Protein AF-A0A6V7WHL3-F1 (afdb_monomer)

Nearest PDB structures (foldseek):
  7bre-assembly1_A  TM=6.500E-01  e=3.168E-06  Homo sapiens
  7bre-assembly2_D  TM=6.512E-01  e=8.050E-06  Homo sapiens
  6fib-assembly1_C  TM=3.360E-01  e=1.401E-01  Homo sapiens
  7kpa-assembly1_B  TM=3.265E-01  e=2.565E+00  Homo sapiens
  6x81-assembly2_E  TM=3.305E-01  e=3.194E+00  Homo sapiens

InterPro domains:
  IPR043136 B30.2/SPRY domain superfamily [G3DSA:2.60.120.920] (3-161)

Organism: Meloidogyne enterolobii (NCBI:txid390850)

Secondary structure (DSSP, 8-state):
-------PPPEEEE-SSPEEGGGS-SSS-EEEEEEEEEE-----S--EEEEEEEE--SSSS----SEEEEEETTS--TTS-PPTT-EEEEEEEE--TTS-TTPPPEEEEEETTEEEEEEEEPPTT--EEEEEEEEES-EEEEE-SS-TTTS--SS-GGG--

Radius of gyration: 17.17 Å; Cα contacts (8 Å, |Δi|>4): 319; chains: 1; bounding box: 37×33×63 Å

pLDDT: mean 78.24, std 13.05, range [40.53, 93.0]

Sequence (161 aa):
MAKNEEKNNLIRVYAQHLFNKSTSFYHCYSLFYFEVTIIKETTDTNQIVSFGLVDMGDGPGPFETDAYLCLDNSTSSPDSSGENGDVYGCGLVIPPKNESETQKTFVFFTKNGTEIGEEILIEEDVDILKPFIKLLSCSVEVNFGNDLETMPFLYDISKHF

Structure (mmCIF, N/CA/C/O backbone):
data_AF-A0A6V7WHL3-F1
#
_entry.id   AF-A0A6V7WHL3-F1
#
loop_
_atom_site.group_PDB
_atom_site.id
_atom_site.type_symbol
_atom_site.label_atom_id
_atom_site.label_alt_id
_atom_site.label_comp_id
_atom_site.label_asym_id
_atom_site.label_entity_id
_atom_site.label_seq_id
_atom_site.pdbx_PDB_ins_code
_atom_site.Cartn_x
_atom_site.Cartn_y
_atom_site.Cartn_z
_atom_site.occupancy
_atom_site.B_iso_or_equiv
_atom_site.auth_seq_id
_atom_site.auth_comp_id
_atom_site.auth_asym_id
_atom_site.auth_atom_id
_atom_site.pdbx_PDB_model_num
ATOM 1 N N . MET A 1 1 ? -14.648 0.877 43.053 1.00 40.53 1 MET A N 1
ATOM 2 C CA . MET A 1 1 ? -14.161 0.010 41.962 1.00 40.53 1 MET A CA 1
ATOM 3 C C . MET A 1 1 ? -13.622 0.921 40.879 1.00 40.53 1 MET A C 1
ATOM 5 O O . MET A 1 1 ? -14.411 1.647 40.290 1.00 40.53 1 MET A O 1
ATOM 9 N N . ALA A 1 2 ? -12.304 0.973 40.694 1.00 44.81 2 ALA A N 1
ATOM 10 C CA . ALA A 1 2 ? -11.734 1.643 39.532 1.00 44.81 2 ALA A CA 1
ATOM 11 C C . ALA A 1 2 ? -12.098 0.800 38.303 1.00 44.81 2 ALA A C 1
ATOM 13 O O . ALA A 1 2 ? -11.834 -0.403 38.298 1.00 44.81 2 ALA A O 1
ATOM 14 N N . LYS A 1 3 ? -12.772 1.396 37.312 1.00 47.94 3 LYS A N 1
ATOM 15 C CA . LYS A 1 3 ? -12.879 0.780 35.989 1.00 47.94 3 LYS A CA 1
ATOM 16 C C . LYS A 1 3 ? -11.452 0.673 35.464 1.00 47.94 3 LYS A C 1
ATOM 18 O O . LYS A 1 3 ? -10.755 1.680 35.405 1.00 47.94 3 LYS A O 1
ATOM 23 N N . ASN A 1 4 ? -11.015 -0.543 35.171 1.00 48.88 4 ASN A N 1
ATOM 24 C CA . ASN A 1 4 ? -9.787 -0.760 34.429 1.00 48.88 4 ASN A CA 1
ATOM 25 C C . ASN A 1 4 ? -10.057 -0.168 33.040 1.00 48.88 4 ASN A C 1
ATOM 27 O O . ASN A 1 4 ? -10.870 -0.719 32.301 1.00 48.88 4 ASN A O 1
ATOM 31 N N . GLU A 1 5 ? -9.512 1.009 32.745 1.00 58.62 5 GLU A N 1
ATOM 32 C CA . GLU A 1 5 ? -9.575 1.555 31.392 1.00 58.62 5 GLU A CA 1
ATOM 33 C C . GLU A 1 5 ? -8.738 0.632 30.509 1.00 58.62 5 GLU A C 1
ATOM 35 O O . GLU A 1 5 ? -7.521 0.523 30.681 1.00 58.62 5 GLU A O 1
ATOM 40 N N . GLU A 1 6 ? -9.401 -0.107 29.620 1.00 65.38 6 GLU A N 1
ATOM 41 C CA . GLU A 1 6 ? -8.718 -0.869 28.583 1.00 65.38 6 GLU A CA 1
ATOM 42 C C . GLU A 1 6 ? -7.942 0.121 27.719 1.00 65.38 6 GLU A C 1
ATOM 44 O O . GLU A 1 6 ? -8.502 0.977 27.036 1.00 65.38 6 GLU A O 1
ATOM 49 N N . LYS A 1 7 ? -6.617 0.063 27.832 1.00 68.38 7 LYS A N 1
ATOM 50 C CA . LYS A 1 7 ? -5.731 0.959 27.109 1.00 68.38 7 LYS A CA 1
ATOM 51 C C . LYS A 1 7 ? -5.588 0.444 25.682 1.00 68.38 7 LYS A C 1
ATOM 53 O O . LYS A 1 7 ? -5.001 -0.618 25.473 1.00 68.38 7 LYS A O 1
ATOM 58 N N . ASN A 1 8 ? -6.087 1.209 24.715 1.00 75.56 8 ASN A N 1
ATOM 59 C CA . ASN A 1 8 ? -5.866 0.917 23.304 1.00 75.56 8 ASN A CA 1
ATOM 60 C C . ASN A 1 8 ? -4.366 0.975 23.006 1.00 75.5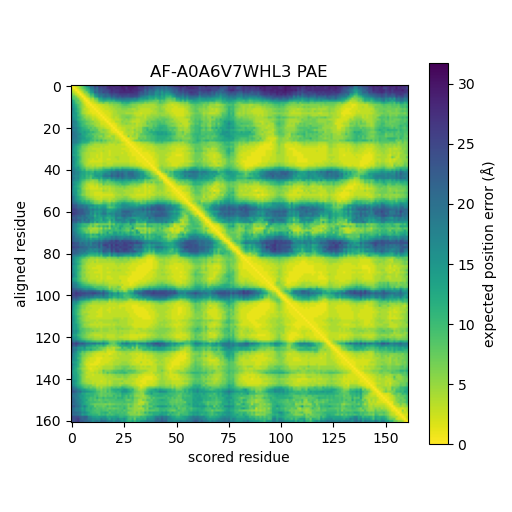6 8 ASN A C 1
ATOM 62 O O . ASN A 1 8 ? -3.698 1.983 23.253 1.00 75.56 8 ASN A O 1
ATOM 66 N N . ASN A 1 9 ? -3.834 -0.138 22.507 1.00 82.75 9 ASN A N 1
ATOM 67 C CA . ASN A 1 9 ? -2.443 -0.242 22.102 1.00 82.75 9 ASN A CA 1
ATOM 68 C C . ASN A 1 9 ? -2.335 -0.015 20.602 1.00 82.75 9 ASN A C 1
ATOM 70 O O . ASN A 1 9 ? -3.185 -0.444 19.827 1.00 82.75 9 ASN A O 1
ATOM 74 N N . LEU A 1 10 ? -1.248 0.634 20.207 1.00 84.19 10 LEU A N 1
ATOM 75 C CA . LEU A 1 10 ? -0.895 0.773 18.811 1.00 84.19 10 LEU A CA 1
ATOM 76 C C . LEU A 1 10 ? -0.440 -0.584 18.266 1.00 84.19 10 LEU A C 1
ATOM 78 O O . LEU A 1 10 ? 0.517 -1.167 18.780 1.00 84.19 10 LEU A O 1
ATOM 82 N N . ILE A 1 11 ? -1.094 -1.061 17.211 1.00 87.69 11 ILE A N 1
ATOM 83 C CA . ILE A 1 11 ? -0.760 -2.323 16.550 1.00 87.69 11 ILE A CA 1
ATOM 84 C C . ILE A 1 11 ? -0.137 -2.014 15.192 1.00 87.69 11 ILE A C 1
ATOM 86 O O . ILE A 1 11 ? -0.583 -1.112 14.486 1.00 87.69 11 ILE A O 1
ATOM 90 N N . ARG A 1 12 ? 0.897 -2.774 14.820 1.00 87.56 12 ARG A N 1
ATOM 91 C CA . ARG A 1 12 ? 1.456 -2.769 13.468 1.00 87.56 12 ARG A CA 1
ATOM 92 C C . ARG A 1 12 ? 1.413 -4.182 12.895 1.00 87.56 12 ARG A C 1
ATOM 94 O O . ARG A 1 12 ? 1.915 -5.117 13.515 1.00 87.56 12 ARG A O 1
ATOM 101 N N . VAL A 1 13 ? 0.820 -4.312 11.718 1.00 88.06 13 VAL A N 1
ATOM 102 C CA . VAL A 1 13 ? 0.682 -5.552 10.953 1.00 88.06 13 VAL A CA 1
ATOM 103 C C . VAL A 1 13 ? 1.467 -5.398 9.658 1.00 88.06 13 VAL A C 1
ATOM 105 O O . VAL A 1 13 ? 1.506 -4.315 9.079 1.00 88.06 13 VAL A O 1
ATOM 108 N N . TYR A 1 14 ? 2.091 -6.478 9.205 1.00 87.00 14 TYR A N 1
ATOM 109 C CA . TYR A 1 14 ? 2.802 -6.513 7.933 1.00 87.00 14 TYR A CA 1
ATOM 110 C C . TYR A 1 14 ? 2.271 -7.655 7.076 1.00 87.00 14 TYR A C 1
ATOM 112 O O . TYR A 1 14 ? 1.910 -8.705 7.613 1.00 87.00 14 TYR A O 1
ATOM 120 N N . ALA A 1 15 ? 2.288 -7.482 5.756 1.00 86.62 15 ALA A N 1
ATOM 121 C CA . ALA A 1 15 ? 1.992 -8.577 4.844 1.00 86.62 15 ALA A CA 1
ATOM 122 C C . ALA A 1 15 ? 2.991 -9.730 5.026 1.00 86.62 15 ALA A C 1
ATOM 124 O O . ALA A 1 15 ? 4.169 -9.528 5.337 1.00 86.62 15 ALA A O 1
ATOM 125 N N . GLN A 1 16 ? 2.528 -10.961 4.818 1.00 83.69 16 GLN A N 1
ATOM 126 C CA . GLN A 1 16 ? 3.409 -12.128 4.819 1.00 83.69 16 GLN A CA 1
ATOM 127 C C . GLN A 1 16 ? 4.387 -12.084 3.639 1.00 83.69 16 GLN A C 1
ATOM 129 O O . GLN A 1 16 ? 5.552 -12.452 3.785 1.00 83.69 16 GLN A O 1
ATOM 134 N N . HIS A 1 17 ? 3.907 -11.624 2.484 1.00 83.62 17 HIS A N 1
ATOM 135 C CA . HIS A 1 17 ? 4.686 -11.535 1.260 1.00 83.62 17 HIS A CA 1
ATOM 136 C C . HIS A 1 17 ? 5.341 -10.162 1.128 1.00 83.62 17 HIS A C 1
ATOM 138 O O . HIS A 1 17 ? 4.726 -9.128 1.386 1.00 83.62 17 HIS A O 1
ATOM 144 N N . LEU A 1 18 ? 6.613 -10.191 0.743 1.00 85.38 18 LEU A N 1
ATOM 145 C CA . LEU A 1 18 ? 7.405 -9.015 0.420 1.00 85.38 18 LEU A CA 1
ATOM 146 C C . LEU A 1 18 ? 7.263 -8.723 -1.065 1.00 85.38 18 LEU A C 1
ATOM 148 O O . LEU A 1 18 ? 7.164 -9.649 -1.877 1.00 85.38 18 LEU A O 1
ATOM 152 N N . PHE A 1 19 ? 7.334 -7.449 -1.410 1.00 81.25 19 PHE A N 1
ATOM 153 C CA . PHE A 1 19 ? 7.570 -7.046 -2.772 1.00 81.25 19 PHE A CA 1
ATOM 154 C C . PHE A 1 19 ? 9.080 -6.895 -3.007 1.00 81.25 19 PHE A C 1
ATOM 156 O O . PHE A 1 19 ? 9.766 -6.232 -2.237 1.00 81.25 19 PHE A O 1
ATOM 163 N N . ASN A 1 20 ? 9.602 -7.528 -4.059 1.00 82.31 20 ASN A N 1
ATOM 164 C CA . ASN A 1 20 ? 11.015 -7.455 -4.418 1.00 82.31 20 ASN A CA 1
ATOM 165 C C . ASN A 1 20 ? 11.148 -6.867 -5.823 1.00 82.31 20 ASN A C 1
ATOM 167 O O . ASN A 1 20 ? 10.689 -7.475 -6.787 1.00 82.31 20 ASN A O 1
ATOM 171 N N . LYS A 1 21 ? 11.821 -5.723 -5.958 1.00 75.25 21 LYS A N 1
ATOM 172 C CA . LYS A 1 21 ? 12.006 -5.020 -7.238 1.00 75.25 21 LYS A CA 1
ATOM 173 C C . LYS A 1 21 ? 12.633 -5.912 -8.312 1.00 75.25 21 LYS A C 1
ATOM 175 O O . LYS A 1 21 ? 12.281 -5.819 -9.487 1.00 75.25 21 LYS A O 1
ATOM 180 N N . SER A 1 22 ? 13.485 -6.862 -7.923 1.00 75.94 22 SER A N 1
ATOM 181 C CA . SER A 1 22 ? 14.085 -7.834 -8.844 1.00 75.94 22 SER A CA 1
ATOM 182 C C . SER A 1 22 ? 13.077 -8.794 -9.489 1.00 75.94 22 SER A C 1
ATOM 184 O O . SER A 1 22 ? 13.410 -9.402 -10.509 1.00 75.94 22 SER A O 1
ATOM 186 N N . THR A 1 23 ? 11.844 -8.909 -8.987 1.00 76.50 23 THR A N 1
ATOM 187 C CA . THR A 1 23 ? 10.787 -9.714 -9.620 1.00 76.50 23 THR A CA 1
ATOM 188 C C . THR A 1 23 ? 9.994 -8.946 -10.676 1.00 76.50 23 THR A C 1
ATOM 190 O O . THR A 1 23 ? 9.167 -9.554 -11.353 1.00 76.50 23 THR A O 1
ATOM 193 N N . SER A 1 24 ? 10.266 -7.649 -10.882 1.00 78.56 24 SER A N 1
ATOM 194 C CA . SER A 1 24 ? 9.587 -6.864 -11.915 1.00 78.56 24 SER A CA 1
ATOM 195 C C . SER A 1 24 ? 9.901 -7.357 -13.332 1.00 78.56 24 SER A C 1
ATOM 197 O O . SER A 1 24 ? 10.959 -7.950 -13.614 1.00 78.56 24 SER A O 1
ATOM 199 N N . PHE A 1 25 ? 8.952 -7.116 -14.237 1.00 79.50 25 PHE A N 1
ATOM 200 C CA . PHE A 1 25 ? 9.051 -7.518 -15.634 1.00 79.50 25 PHE A CA 1
ATOM 201 C C . PHE A 1 25 ? 10.127 -6.729 -16.389 1.00 79.50 25 PHE A C 1
ATOM 203 O O . PHE A 1 25 ? 10.377 -5.550 -16.154 1.00 79.50 25 PHE A O 1
ATOM 210 N N . TYR A 1 26 ? 10.780 -7.402 -17.339 1.00 80.12 26 TYR A N 1
ATOM 211 C CA . TYR A 1 26 ? 11.875 -6.799 -18.101 1.00 80.12 26 TYR A CA 1
ATOM 212 C C . TYR A 1 26 ? 11.394 -5.806 -19.170 1.00 80.12 26 TYR A C 1
ATOM 214 O O . TYR A 1 26 ? 12.141 -4.901 -19.509 1.00 80.12 26 TYR A O 1
ATOM 222 N N . HIS A 1 27 ? 10.166 -5.959 -19.678 1.00 83.25 27 HIS A N 1
ATOM 223 C CA . HIS A 1 27 ? 9.620 -5.179 -20.802 1.00 83.25 27 HIS A CA 1
ATOM 224 C C . HIS A 1 27 ? 8.274 -4.507 -20.505 1.00 83.25 27 HIS A C 1
ATOM 226 O O . HIS A 1 27 ? 7.654 -3.946 -21.405 1.00 83.25 27 HIS A O 1
ATOM 232 N N . CYS A 1 28 ? 7.768 -4.633 -19.280 1.00 83.88 28 CYS A N 1
ATOM 233 C CA . CYS A 1 28 ? 6.452 -4.132 -18.913 1.00 83.88 28 CYS A CA 1
ATOM 234 C C . CYS A 1 28 ? 6.511 -3.531 -17.519 1.00 83.88 28 CYS A C 1
ATOM 236 O O . CYS A 1 28 ? 7.290 -3.977 -16.672 1.00 83.88 28 CYS A O 1
ATOM 238 N N . TYR A 1 29 ? 5.646 -2.554 -17.287 1.00 86.19 29 TYR A N 1
ATOM 239 C CA . TYR A 1 29 ? 5.390 -2.071 -15.946 1.00 86.19 29 TYR A CA 1
ATOM 240 C C . TYR A 1 29 ? 4.846 -3.199 -15.077 1.00 86.19 29 TYR A C 1
ATOM 242 O O . TYR A 1 29 ? 4.097 -4.066 -15.533 1.00 86.19 29 TYR A O 1
ATOM 250 N N . SER A 1 30 ? 5.241 -3.183 -13.812 1.00 86.62 30 SER A N 1
ATOM 251 C CA . SER A 1 30 ? 4.681 -4.061 -12.789 1.00 86.62 30 SER A CA 1
ATOM 252 C C . SER A 1 30 ? 3.875 -3.212 -11.816 1.00 86.62 30 SER A C 1
ATOM 254 O O . SER A 1 30 ? 4.364 -2.180 -11.360 1.00 86.62 30 SER A O 1
ATOM 256 N N . LEU A 1 31 ? 2.655 -3.650 -11.511 1.00 88.12 31 LEU A N 1
ATOM 257 C CA . LEU A 1 31 ? 1.778 -3.022 -10.529 1.00 88.12 31 LEU A CA 1
ATOM 258 C C . LEU A 1 31 ? 1.564 -3.988 -9.366 1.00 88.12 31 LEU A C 1
ATOM 260 O O . LEU A 1 31 ? 1.102 -5.111 -9.569 1.00 88.12 31 LEU A O 1
ATOM 264 N N . PHE A 1 32 ? 1.859 -3.524 -8.157 1.00 88.38 32 PHE A N 1
ATOM 265 C CA . PHE A 1 32 ? 1.435 -4.170 -6.917 1.00 88.38 32 PHE A CA 1
ATOM 266 C C . PHE A 1 32 ? 0.389 -3.290 -6.270 1.00 88.38 32 PHE A C 1
ATOM 268 O O . PHE A 1 32 ? 0.591 -2.087 -6.161 1.00 88.38 32 PHE A O 1
ATOM 275 N N . TYR A 1 33 ? -0.729 -3.872 -5.860 1.00 90.31 33 TYR A N 1
ATOM 276 C CA . TYR A 1 33 ? -1.845 -3.111 -5.322 1.00 90.31 33 TYR A CA 1
ATOM 277 C C . TYR A 1 33 ? -2.509 -3.895 -4.193 1.00 90.31 33 TYR A C 1
ATOM 279 O O . TYR A 1 33 ? -2.690 -5.109 -4.302 1.00 90.31 33 TYR A O 1
ATOM 287 N N . PHE A 1 34 ? -2.828 -3.212 -3.097 1.00 91.25 34 PHE A N 1
ATOM 288 C CA . PHE A 1 34 ? -3.604 -3.768 -1.991 1.00 91.25 34 PHE A CA 1
ATOM 289 C C . PHE A 1 34 ? -4.594 -2.735 -1.465 1.00 91.25 34 PHE A C 1
ATOM 291 O O . PHE A 1 34 ? -4.377 -1.530 -1.603 1.00 91.25 34 PHE A O 1
ATOM 298 N N . GLU A 1 35 ? -5.664 -3.217 -0.838 1.00 93.00 35 GLU A N 1
ATOM 299 C CA . GLU A 1 35 ? -6.737 -2.383 -0.299 1.00 93.00 35 GLU A CA 1
ATOM 300 C C . GLU A 1 35 ? -6.913 -2.587 1.206 1.00 93.00 35 GLU A C 1
ATOM 302 O O . GLU A 1 35 ? -6.736 -3.685 1.739 1.00 93.00 35 GLU A O 1
ATOM 307 N N . VAL A 1 36 ? -7.289 -1.507 1.885 1.00 92.00 36 VAL A N 1
ATOM 308 C CA . VAL A 1 36 ? -7.613 -1.445 3.307 1.00 92.00 36 VAL A CA 1
ATOM 309 C C . VAL A 1 36 ? -8.997 -0.822 3.442 1.00 92.00 36 VAL A C 1
ATOM 311 O O . VAL A 1 36 ? -9.199 0.340 3.100 1.00 92.00 36 VAL A O 1
ATOM 314 N N . THR A 1 37 ? -9.953 -1.588 3.952 1.00 92.62 37 THR A N 1
ATOM 315 C CA . THR A 1 37 ? -11.312 -1.114 4.234 1.00 92.62 37 THR A CA 1
ATOM 316 C C . THR A 1 37 ? -11.412 -0.696 5.691 1.00 92.62 37 THR A C 1
ATOM 318 O O . THR A 1 37 ? -11.082 -1.473 6.589 1.00 92.62 37 THR A O 1
ATOM 321 N N . ILE A 1 38 ? -11.876 0.527 5.939 1.00 89.62 38 ILE A N 1
ATOM 322 C CA . ILE A 1 38 ? -12.001 1.082 7.289 1.00 89.62 38 ILE A CA 1
ATOM 323 C C . ILE A 1 38 ? -13.243 0.525 7.985 1.00 89.62 38 ILE A C 1
ATOM 325 O O . ILE A 1 38 ? -14.357 0.648 7.476 1.00 89.62 38 ILE A O 1
ATOM 329 N N . ILE A 1 39 ? -13.068 -0.014 9.194 1.00 89.62 39 ILE A N 1
ATOM 330 C CA . ILE A 1 39 ? -14.159 -0.456 10.067 1.00 89.62 39 ILE A CA 1
ATOM 331 C C . ILE A 1 39 ? -14.145 0.417 11.328 1.00 89.62 39 ILE A C 1
ATOM 333 O O . ILE A 1 39 ? -13.305 0.260 12.220 1.00 89.62 39 ILE A O 1
ATOM 337 N N . LYS A 1 40 ? -15.092 1.359 11.417 1.00 80.38 40 LYS A N 1
ATOM 338 C CA . LYS A 1 40 ? -15.256 2.202 12.609 1.00 80.38 40 LYS A CA 1
ATOM 339 C C . LYS A 1 40 ? -15.976 1.408 13.695 1.00 80.38 40 LYS A C 1
ATOM 341 O O . LYS A 1 40 ? -17.179 1.179 13.619 1.00 80.38 40 LYS A O 1
ATOM 346 N N . GLU A 1 41 ? -15.243 1.035 14.736 1.00 74.38 41 GLU A N 1
ATOM 347 C CA . GLU A 1 41 ? -15.809 0.348 15.907 1.00 74.38 41 GLU A CA 1
ATOM 348 C C . GLU A 1 41 ? -16.361 1.320 16.957 1.00 74.38 41 GLU A C 1
ATOM 350 O O . GLU A 1 41 ? -17.212 0.963 17.771 1.00 74.38 41 GLU A O 1
ATOM 355 N N . THR A 1 42 ? -15.874 2.561 16.953 1.00 69.56 42 THR A N 1
ATOM 356 C CA . THR A 1 42 ? -16.201 3.580 17.953 1.00 69.56 42 THR A CA 1
ATOM 357 C C . THR A 1 42 ? -16.364 4.953 17.301 1.00 69.56 42 THR A C 1
ATOM 359 O O . THR A 1 42 ? -15.902 5.193 16.185 1.00 69.56 42 THR A O 1
ATOM 362 N N . THR A 1 43 ? -16.992 5.889 18.014 1.00 66.19 43 THR A N 1
ATOM 363 C CA . THR A 1 43 ? -16.983 7.324 17.668 1.00 66.19 43 THR A CA 1
ATOM 364 C C . THR A 1 43 ? -15.753 8.042 18.232 1.00 66.19 43 THR A C 1
ATOM 366 O O . THR A 1 43 ? -15.765 9.264 18.367 1.00 66.19 43 THR A O 1
ATOM 369 N N . ASP A 1 44 ? -14.742 7.290 18.668 1.00 66.81 44 ASP A N 1
ATOM 370 C CA . ASP A 1 44 ? -13.608 7.832 19.402 1.00 66.81 44 ASP A CA 1
ATOM 371 C C . ASP A 1 44 ? -12.720 8.663 18.469 1.00 66.81 44 ASP A C 1
ATOM 373 O O . ASP A 1 44 ? -12.425 8.268 17.339 1.00 66.81 44 ASP A O 1
ATOM 377 N N . THR A 1 45 ? -12.303 9.841 18.924 1.00 66.81 45 THR A N 1
ATOM 378 C CA . THR A 1 45 ? -11.603 10.819 18.073 1.00 66.81 45 THR A CA 1
ATOM 379 C C . THR A 1 45 ? -10.123 10.491 17.885 1.00 66.81 45 THR A C 1
ATOM 381 O O . THR A 1 45 ? -9.478 11.067 17.018 1.00 66.81 45 THR A O 1
ATOM 384 N N . ASN A 1 46 ? -9.586 9.548 18.665 1.00 72.00 46 ASN A N 1
ATOM 385 C CA . ASN A 1 46 ? -8.172 9.153 18.652 1.00 72.00 46 ASN A CA 1
ATOM 386 C C . ASN A 1 46 ? -7.900 7.937 17.747 1.00 72.00 46 ASN A C 1
ATOM 388 O O . ASN A 1 46 ? -7.067 7.085 18.072 1.00 72.00 46 ASN A O 1
ATOM 392 N N . GLN A 1 47 ? -8.637 7.822 16.642 1.00 77.06 47 GLN A N 1
ATOM 393 C CA . GLN A 1 47 ? -8.413 6.780 15.643 1.00 77.06 47 GLN A CA 1
ATOM 394 C C . GLN A 1 47 ? -7.232 7.149 14.754 1.00 77.06 47 GLN A C 1
ATOM 396 O O . GLN A 1 47 ? -7.191 8.243 14.193 1.00 77.06 47 GLN A O 1
ATOM 401 N N . ILE A 1 48 ? -6.296 6.211 14.618 1.00 81.31 48 ILE A N 1
ATOM 402 C CA . ILE A 1 48 ? -5.173 6.327 13.689 1.00 81.31 48 ILE A CA 1
ATOM 403 C C . ILE A 1 48 ? -5.172 5.086 12.814 1.00 81.31 48 ILE A C 1
ATOM 405 O O . ILE A 1 48 ? -5.038 3.972 13.323 1.00 81.31 48 ILE A O 1
ATOM 409 N N . VAL A 1 49 ? -5.261 5.295 11.505 1.00 85.69 49 VAL A N 1
ATOM 410 C CA . VAL A 1 49 ? -4.971 4.271 10.503 1.00 85.69 49 VAL A CA 1
ATOM 411 C C . VAL A 1 49 ? -3.847 4.804 9.639 1.00 85.69 49 VAL A C 1
ATOM 413 O O . VAL A 1 49 ? -3.977 5.852 9.022 1.00 85.69 49 VAL A O 1
ATOM 416 N N . SER A 1 50 ? -2.726 4.100 9.577 1.00 88.12 50 SER A N 1
ATOM 417 C CA . SER A 1 50 ? -1.690 4.393 8.588 1.00 88.12 50 SER A CA 1
ATOM 418 C C . SER A 1 50 ? -1.373 3.135 7.809 1.00 88.12 50 SER A C 1
ATOM 420 O O . SER A 1 50 ? -1.254 2.068 8.404 1.00 88.12 50 SER A O 1
ATOM 422 N N . PHE A 1 51 ? -1.214 3.237 6.499 1.00 89.44 51 PHE A N 1
ATOM 423 C CA . PHE A 1 51 ? -0.870 2.094 5.661 1.00 89.44 51 PHE A CA 1
ATOM 424 C C . PHE A 1 51 ? 0.005 2.536 4.497 1.00 89.44 51 PHE A C 1
ATOM 426 O O . PHE A 1 51 ? 0.002 3.703 4.107 1.00 89.44 51 PHE A O 1
ATOM 433 N N . GLY A 1 52 ? 0.774 1.600 3.959 1.00 90.94 52 GLY A N 1
ATOM 434 C CA . GLY A 1 52 ? 1.683 1.874 2.859 1.00 90.94 52 GLY A CA 1
ATOM 435 C C . GLY A 1 52 ? 2.766 0.820 2.758 1.00 90.94 52 GLY A C 1
ATOM 436 O O . GLY A 1 52 ? 2.541 -0.346 3.094 1.00 90.94 52 GLY A O 1
ATOM 437 N N . LEU A 1 53 ? 3.942 1.247 2.322 1.00 88.94 53 LEU A N 1
ATOM 438 C CA . LEU A 1 53 ? 5.110 0.409 2.119 1.00 88.94 53 LEU A CA 1
ATOM 439 C C . LEU A 1 53 ? 6.248 0.872 3.024 1.00 88.94 53 LEU A C 1
ATOM 441 O O . LEU A 1 53 ? 6.418 2.062 3.293 1.00 88.94 53 LEU A O 1
ATOM 445 N N . VAL A 1 54 ? 7.007 -0.098 3.513 1.00 87.44 54 VAL A N 1
ATOM 446 C CA . VAL A 1 54 ? 8.204 0.131 4.316 1.00 87.44 54 VAL A CA 1
ATOM 447 C C . VAL A 1 54 ? 9.381 -0.600 3.681 1.00 87.44 54 VAL A C 1
ATOM 449 O O . VAL A 1 54 ? 9.213 -1.759 3.275 1.00 87.44 54 VAL A O 1
ATOM 452 N N . ASP A 1 55 ? 10.540 0.051 3.616 1.00 84.31 55 ASP A N 1
ATOM 453 C CA . ASP A 1 55 ? 11.790 -0.610 3.260 1.00 84.31 55 ASP A CA 1
ATOM 454 C C . ASP A 1 55 ? 12.190 -1.568 4.387 1.00 84.31 55 ASP A C 1
ATOM 456 O O . ASP A 1 55 ? 12.153 -1.253 5.582 1.00 84.31 55 ASP A O 1
ATOM 460 N N . MET A 1 56 ? 12.554 -2.781 3.992 1.00 75.81 56 MET A N 1
ATOM 461 C CA . MET A 1 56 ? 13.052 -3.824 4.881 1.00 75.81 56 MET A CA 1
ATOM 462 C C . MET A 1 56 ? 14.572 -4.010 4.772 1.00 75.81 56 MET A C 1
ATOM 464 O O . MET A 1 56 ? 15.045 -5.078 5.158 1.00 75.81 56 MET A O 1
ATOM 468 N N . GLY A 1 57 ? 15.306 -3.024 4.242 1.00 68.12 57 GLY A N 1
ATOM 469 C CA . GLY A 1 57 ? 16.747 -3.061 3.978 1.00 68.12 57 GLY A CA 1
ATOM 470 C C . GLY A 1 57 ? 17.621 -3.670 5.086 1.00 68.12 57 GLY A C 1
ATOM 471 O O . GLY A 1 57 ? 17.247 -3.763 6.254 1.00 68.12 57 GLY A O 1
ATOM 472 N N . ASP A 1 58 ? 18.842 -4.069 4.720 1.00 61.09 58 ASP A N 1
ATOM 473 C CA . ASP A 1 58 ? 19.744 -4.908 5.536 1.00 61.09 58 ASP A CA 1
ATOM 474 C C . ASP A 1 58 ? 20.331 -4.232 6.806 1.00 61.09 58 ASP A C 1
ATOM 476 O O . ASP A 1 58 ? 21.215 -4.781 7.473 1.00 61.09 58 ASP A O 1
ATOM 480 N N . GLY A 1 59 ? 19.868 -3.036 7.176 1.00 61.94 59 GLY A N 1
ATOM 481 C CA . GLY A 1 59 ? 20.392 -2.261 8.301 1.00 61.94 59 GLY A CA 1
ATOM 482 C C . GLY A 1 59 ? 19.665 -2.515 9.634 1.00 61.94 59 GLY A C 1
ATOM 483 O O . GLY A 1 59 ? 18.443 -2.614 9.664 1.00 61.94 59 GLY A O 1
ATOM 484 N N . PRO A 1 60 ? 20.361 -2.507 10.790 1.00 50.41 60 PRO A N 1
ATOM 485 C CA . PRO A 1 60 ? 19.742 -2.562 12.125 1.00 50.41 60 PRO A CA 1
ATOM 486 C C . PRO A 1 60 ? 19.043 -1.245 12.543 1.00 50.41 60 PRO A C 1
ATOM 488 O O . PRO A 1 60 ? 18.888 -0.969 13.735 1.00 50.41 60 PRO A O 1
ATOM 491 N N . GLY A 1 61 ? 18.664 -0.406 11.576 1.00 56.81 61 GLY A N 1
ATOM 492 C CA . GLY A 1 61 ? 18.006 0.879 11.795 1.00 56.81 61 GLY A CA 1
ATOM 493 C C . GLY A 1 61 ? 16.491 0.741 11.979 1.00 56.81 61 GLY A C 1
ATOM 494 O O . GLY A 1 61 ? 15.913 -0.297 11.653 1.00 56.81 61 GLY A O 1
ATOM 495 N N . PRO A 1 62 ? 15.817 1.766 12.531 1.00 51.78 62 PRO A N 1
ATOM 496 C CA . PRO A 1 62 ? 14.362 1.811 12.500 1.00 51.78 62 PRO A CA 1
ATOM 497 C C . PRO A 1 62 ? 13.913 1.757 11.038 1.00 51.78 62 PRO A C 1
ATOM 499 O O . PRO A 1 62 ? 14.392 2.554 10.245 1.00 51.78 62 PRO A O 1
ATOM 502 N N . PHE A 1 63 ? 13.020 0.820 10.704 1.00 58.84 63 PHE A N 1
ATOM 503 C CA . PHE A 1 63 ? 12.412 0.700 9.378 1.00 58.84 63 PHE A CA 1
ATOM 504 C C . PHE A 1 63 ? 11.970 2.084 8.871 1.00 58.84 63 PHE A C 1
ATOM 506 O O . PHE A 1 63 ? 11.009 2.651 9.413 1.00 58.84 63 PHE A O 1
ATOM 513 N N . GLU A 1 64 ? 12.696 2.651 7.904 1.00 61.16 64 GLU A N 1
ATOM 514 C CA . GLU A 1 64 ? 12.307 3.906 7.270 1.00 61.16 64 GLU A CA 1
ATOM 515 C C . GLU A 1 64 ? 11.076 3.622 6.410 1.00 61.16 64 GLU A C 1
ATOM 517 O O . GLU A 1 64 ? 10.973 2.614 5.715 1.00 61.16 64 GLU A O 1
ATOM 522 N N . THR A 1 65 ? 10.044 4.438 6.602 1.00 59.56 65 THR A N 1
ATOM 523 C CA . THR A 1 65 ? 8.787 4.273 5.877 1.00 59.56 65 THR A CA 1
ATOM 524 C C . THR A 1 65 ? 8.870 5.117 4.620 1.00 59.56 65 THR A C 1
ATOM 526 O O . THR A 1 65 ? 8.790 6.338 4.730 1.00 59.56 65 THR A O 1
ATOM 529 N N . ASP A 1 66 ? 9.016 4.479 3.460 1.00 67.88 66 ASP A N 1
ATOM 530 C CA . ASP A 1 66 ? 9.234 5.197 2.197 1.00 67.88 66 ASP A CA 1
ATOM 531 C C . ASP A 1 66 ? 7.972 5.897 1.704 1.00 67.88 66 ASP A C 1
ATOM 533 O O . ASP A 1 66 ? 8.021 7.012 1.192 1.00 67.88 66 ASP A O 1
ATOM 537 N N . ALA A 1 67 ? 6.815 5.252 1.870 1.00 75.44 67 ALA A N 1
ATOM 538 C CA . ALA A 1 67 ? 5.546 5.793 1.411 1.00 75.44 67 ALA A CA 1
ATOM 539 C C . ALA A 1 67 ? 4.400 5.282 2.278 1.00 75.44 67 ALA A C 1
ATOM 541 O O . ALA A 1 67 ? 4.154 4.078 2.363 1.00 75.44 67 ALA A O 1
ATOM 542 N N . TYR A 1 68 ? 3.660 6.193 2.907 1.00 80.75 68 TYR A N 1
ATOM 543 C CA . TYR A 1 68 ? 2.461 5.837 3.655 1.00 80.75 68 TYR A CA 1
ATOM 544 C C . TYR A 1 68 ? 1.411 6.935 3.608 1.00 80.75 68 TYR A C 1
ATOM 546 O O . TYR A 1 68 ? 1.726 8.124 3.608 1.00 80.75 68 TYR A O 1
ATOM 554 N N . LEU A 1 69 ? 0.152 6.511 3.643 1.00 78.56 69 LEU A N 1
ATOM 555 C CA . LEU A 1 69 ? -0.977 7.377 3.921 1.00 78.56 69 LEU A CA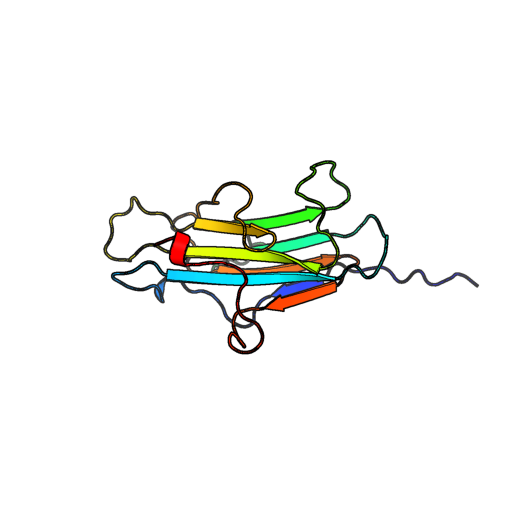 1
ATOM 556 C C . LEU A 1 69 ? -1.307 7.278 5.410 1.00 78.56 69 LEU A C 1
ATOM 558 O O . LEU A 1 69 ? -1.410 6.179 5.960 1.00 78.56 69 LEU A O 1
ATOM 562 N N . CYS A 1 70 ? -1.471 8.424 6.069 1.00 81.50 70 CYS A N 1
ATOM 563 C CA . CYS A 1 70 ? -1.926 8.504 7.452 1.00 81.50 70 CYS A CA 1
ATOM 564 C C . CYS A 1 70 ? -3.313 9.141 7.509 1.00 81.50 70 CYS A C 1
ATOM 566 O O . CYS A 1 70 ? -3.486 10.307 7.167 1.00 81.50 70 CYS A O 1
ATOM 568 N N . LEU A 1 71 ? -4.282 8.365 7.978 1.00 72.94 71 LEU A N 1
ATOM 569 C CA . LEU A 1 71 ? -5.628 8.798 8.305 1.00 72.94 71 LEU A CA 1
ATOM 570 C C . LEU A 1 71 ? -5.670 9.085 9.806 1.00 72.94 71 LEU A C 1
ATOM 572 O O . LEU A 1 71 ? -5.541 8.176 10.634 1.00 72.94 71 LEU A O 1
ATOM 576 N N . ASP A 1 72 ? -5.789 10.364 10.142 1.00 70.25 72 ASP A N 1
ATOM 577 C CA . ASP A 1 72 ? -5.830 10.850 11.515 1.00 70.25 72 ASP A CA 1
ATOM 578 C C . ASP A 1 72 ? -6.991 11.836 11.672 1.00 70.25 72 ASP A C 1
ATOM 580 O O . ASP A 1 72 ? -7.006 12.916 11.070 1.00 70.25 72 ASP A O 1
ATOM 584 N N . ASN A 1 73 ? -7.952 11.456 12.517 1.00 60.12 73 ASN A N 1
ATOM 58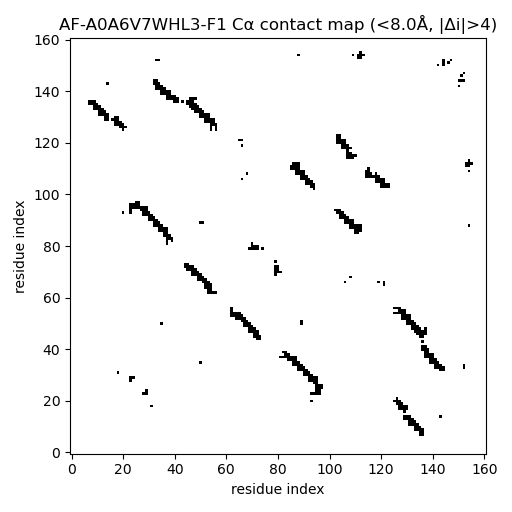5 C CA . ASN A 1 73 ? -9.131 12.263 12.833 1.00 60.12 73 ASN A CA 1
ATOM 586 C C . ASN A 1 73 ? -8.812 13.477 13.728 1.00 60.12 73 ASN A C 1
ATOM 588 O O . ASN A 1 73 ? -9.688 14.310 13.959 1.00 60.12 73 ASN A O 1
ATOM 592 N N . SER A 1 74 ? -7.583 13.601 14.238 1.00 56.62 74 SER A N 1
ATOM 593 C CA . SER A 1 74 ? -7.134 14.745 15.039 1.00 56.62 74 SER A CA 1
ATOM 594 C C . SER A 1 74 ? -6.668 15.942 14.200 1.00 56.62 74 SER A C 1
ATOM 596 O O . SER A 1 74 ? -6.530 17.047 14.730 1.00 56.62 74 SER A O 1
ATOM 598 N N . THR A 1 75 ? -6.460 15.753 12.891 1.00 49.38 75 THR A N 1
ATOM 599 C CA . THR A 1 75 ? -5.984 16.799 11.974 1.00 49.38 75 THR A CA 1
ATOM 600 C C . THR A 1 75 ? -7.107 17.298 11.066 1.00 49.38 75 THR A C 1
ATOM 602 O O . THR A 1 75 ? -7.894 16.525 10.535 1.00 49.38 75 THR A O 1
ATOM 605 N N . SER A 1 76 ? -7.217 18.620 10.897 1.00 41.06 76 SER A N 1
ATOM 606 C CA . SER A 1 76 ? -8.339 19.282 10.211 1.00 41.06 76 SER A CA 1
ATOM 607 C C . SER A 1 76 ? -8.273 19.240 8.673 1.00 41.06 76 SER A C 1
ATOM 609 O O . SER A 1 76 ? -8.850 20.115 8.024 1.00 41.06 76 SER A O 1
ATOM 611 N N . SER A 1 77 ? -7.554 18.285 8.073 1.00 43.97 77 SER A N 1
ATOM 612 C CA . SER A 1 77 ? -7.558 18.095 6.618 1.00 43.97 77 SER A CA 1
ATOM 613 C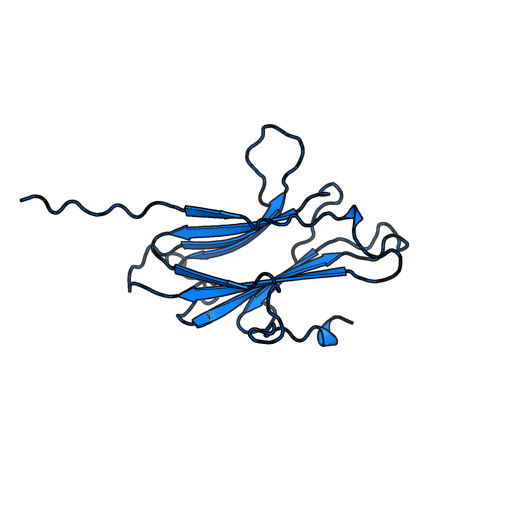 C . SER A 1 77 ? -8.787 17.283 6.184 1.00 43.97 77 SER A C 1
ATOM 615 O O . SER A 1 77 ? -8.980 16.172 6.666 1.00 43.97 77 SER A O 1
ATOM 617 N N . PRO A 1 78 ? -9.623 17.794 5.264 1.00 43.22 78 PRO A N 1
ATOM 618 C CA . PRO A 1 78 ? -10.867 17.131 4.858 1.00 43.22 78 PRO A CA 1
ATOM 619 C C . PRO A 1 78 ? -10.668 15.768 4.166 1.00 43.22 78 PRO A C 1
ATOM 621 O O . PRO A 1 78 ? -11.607 14.980 4.124 1.00 43.22 78 PRO A O 1
ATOM 624 N N . ASP A 1 79 ? -9.457 15.460 3.689 1.00 54.78 79 ASP A N 1
ATOM 625 C CA . ASP A 1 79 ? -9.142 14.194 3.012 1.00 54.78 79 ASP A CA 1
ATOM 626 C C . ASP A 1 79 ? -8.543 13.118 3.941 1.00 54.78 79 ASP A C 1
ATOM 628 O O . ASP A 1 79 ? -8.365 11.973 3.524 1.00 54.78 79 ASP A O 1
ATOM 632 N N . SER A 1 80 ? -8.259 13.447 5.211 1.00 60.16 80 SER A N 1
ATOM 633 C CA . SER A 1 80 ? -7.600 12.531 6.161 1.00 60.16 80 SER A CA 1
ATOM 634 C C . SER A 1 80 ? -8.546 11.769 7.091 1.00 60.16 80 SER A C 1
ATOM 636 O O . SER A 1 80 ? -8.081 10.911 7.842 1.00 60.16 80 SER A O 1
ATOM 638 N N . SER A 1 81 ? -9.855 12.036 7.053 1.00 67.88 81 SER A N 1
ATOM 639 C CA . SER A 1 81 ? -10.839 11.289 7.842 1.00 67.88 81 SER A CA 1
ATOM 640 C C . SER A 1 81 ? -11.476 10.187 6.995 1.00 67.88 81 SER A C 1
ATOM 642 O O . SER A 1 81 ? -12.331 10.449 6.144 1.00 67.88 81 SER A O 1
ATOM 644 N N . GLY A 1 82 ? -11.048 8.946 7.219 1.00 74.81 82 GLY A N 1
ATOM 645 C CA . GLY A 1 82 ? -11.695 7.766 6.647 1.00 74.81 82 GLY A CA 1
ATOM 646 C C . GLY A 1 82 ? -13.084 7.560 7.242 1.00 74.81 82 GLY A C 1
ATOM 647 O O . GLY A 1 82 ? -13.251 7.616 8.462 1.00 74.81 82 GLY A O 1
ATOM 648 N N . GLU A 1 83 ? -14.089 7.325 6.400 1.00 84.81 83 GLU A N 1
ATOM 649 C CA . GLU A 1 83 ? -15.427 6.925 6.825 1.00 84.81 83 GLU A CA 1
ATOM 650 C C . GLU A 1 83 ? -15.556 5.411 6.966 1.00 84.81 83 GLU A C 1
ATOM 652 O O . GLU A 1 83 ? -14.768 4.640 6.425 1.00 84.81 83 GLU A O 1
ATOM 657 N N . ASN A 1 84 ? -16.549 4.966 7.739 1.00 88.88 84 ASN A N 1
ATOM 658 C CA . ASN A 1 84 ? -16.813 3.537 7.858 1.00 88.88 84 ASN A CA 1
ATOM 659 C C . ASN A 1 84 ? -17.178 2.953 6.488 1.00 88.88 84 ASN A C 1
ATOM 661 O O . ASN A 1 84 ? -18.142 3.404 5.870 1.00 88.88 84 ASN A O 1
ATOM 665 N N . GLY A 1 85 ? -16.448 1.926 6.061 1.00 90.44 85 GLY A N 1
ATOM 666 C CA . GLY A 1 85 ? -16.601 1.301 4.753 1.00 90.44 85 GLY A CA 1
ATOM 667 C C . GLY A 1 85 ? -15.841 1.994 3.622 1.00 90.44 85 GLY A C 1
ATOM 668 O O . GLY A 1 85 ? -15.891 1.487 2.505 1.00 90.44 85 GLY A O 1
ATOM 669 N N . ASP A 1 86 ? -15.130 3.102 3.876 1.00 91.31 86 ASP A N 1
ATOM 670 C CA . ASP A 1 86 ? -14.199 3.637 2.879 1.00 91.31 86 ASP A CA 1
ATOM 671 C C . ASP A 1 86 ? -13.101 2.608 2.601 1.00 91.31 86 ASP A C 1
ATOM 673 O O . ASP A 1 86 ? -12.516 2.029 3.524 1.00 91.31 86 ASP A O 1
ATOM 677 N N . VAL A 1 87 ? -12.808 2.417 1.319 1.00 92.81 87 VAL A N 1
ATOM 678 C CA . VAL A 1 87 ? -11.747 1.537 0.838 1.00 92.81 87 VAL A CA 1
ATOM 679 C C . VAL A 1 87 ? -10.586 2.394 0.381 1.00 92.81 87 VAL A C 1
ATOM 681 O O . VAL A 1 87 ? -10.733 3.237 -0.501 1.00 92.81 87 VAL A O 1
ATOM 684 N N . TYR A 1 88 ? -9.421 2.166 0.962 1.00 92.50 88 TYR A N 1
ATOM 685 C CA . TYR A 1 88 ? -8.200 2.846 0.581 1.00 92.50 88 TYR A CA 1
ATOM 686 C C . TYR A 1 88 ? -7.239 1.886 -0.105 1.00 92.50 88 TYR A C 1
ATOM 688 O O . TYR A 1 88 ? -6.943 0.823 0.433 1.00 92.50 88 TYR A O 1
ATOM 696 N N . GLY A 1 89 ? -6.736 2.265 -1.274 1.00 92.75 89 GLY A N 1
ATOM 697 C CA . GLY A 1 89 ? -5.741 1.499 -2.011 1.00 92.75 89 GLY A CA 1
ATOM 698 C C . GLY A 1 89 ? -4.339 2.067 -1.855 1.00 92.75 89 GLY A C 1
ATOM 699 O O . GLY A 1 89 ? -4.155 3.277 -1.720 1.00 92.75 89 GLY A O 1
ATOM 700 N N . CYS A 1 90 ? -3.344 1.191 -1.917 1.00 92.75 90 CYS A N 1
ATOM 701 C CA . CYS A 1 90 ? -1.941 1.553 -2.076 1.00 92.75 90 CYS A CA 1
ATOM 702 C C . CYS A 1 90 ? -1.386 0.786 -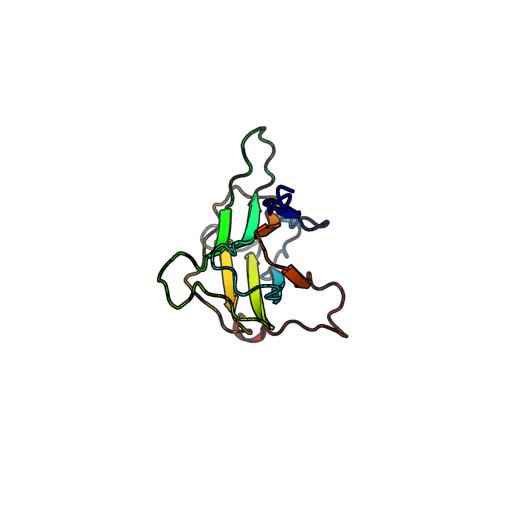3.274 1.00 92.75 90 CYS A C 1
ATOM 704 O O . CYS A 1 90 ? -1.382 -0.448 -3.280 1.00 92.75 90 CYS A O 1
ATOM 706 N N . GLY A 1 91 ? -0.962 1.531 -4.293 1.00 91.06 91 GLY A N 1
ATOM 707 C CA . GLY A 1 91 ? -0.386 0.999 -5.517 1.00 91.06 91 GLY A CA 1
ATOM 708 C C . GLY A 1 91 ? 1.094 1.331 -5.622 1.00 91.06 91 GLY A C 1
ATOM 709 O O . GLY A 1 91 ? 1.490 2.464 -5.387 1.00 91.06 91 GLY A O 1
ATOM 710 N N . LEU A 1 92 ? 1.905 0.347 -5.991 1.00 90.38 92 LEU A N 1
ATOM 711 C CA . LEU A 1 92 ? 3.318 0.482 -6.324 1.00 90.38 92 LEU A CA 1
ATOM 712 C C . LEU A 1 92 ? 3.495 0.203 -7.811 1.00 90.38 92 LEU A C 1
ATOM 714 O O . LEU A 1 92 ? 3.207 -0.906 -8.272 1.00 90.38 92 LEU A O 1
ATOM 718 N N . VAL A 1 93 ? 4.017 1.184 -8.537 1.00 89.12 93 VAL A N 1
ATOM 719 C CA . VAL A 1 93 ? 4.319 1.081 -9.962 1.00 89.12 93 VAL A CA 1
ATOM 720 C C . VAL A 1 93 ? 5.818 1.004 -10.158 1.00 89.12 93 VAL A C 1
ATOM 722 O O . VAL A 1 93 ? 6.580 1.828 -9.651 1.00 89.12 93 VAL A O 1
ATOM 725 N N . ILE A 1 94 ? 6.240 0.002 -10.923 1.00 87.12 94 ILE A N 1
ATOM 726 C CA . ILE A 1 94 ? 7.649 -0.269 -11.185 1.00 87.12 94 ILE A CA 1
ATOM 727 C C . ILE A 1 94 ? 7.857 -0.274 -12.687 1.00 87.12 94 ILE A C 1
ATOM 729 O O . ILE A 1 94 ? 7.205 -1.067 -13.378 1.00 87.12 94 ILE A O 1
ATOM 733 N N . PRO A 1 95 ? 8.757 0.575 -13.195 1.00 86.12 95 PRO A N 1
ATOM 734 C CA . PRO A 1 95 ? 9.041 0.629 -14.614 1.00 86.12 95 PRO A CA 1
ATOM 735 C C . PRO A 1 95 ? 9.751 -0.640 -15.115 1.00 86.12 95 PRO A C 1
ATOM 737 O O . PRO A 1 95 ? 10.338 -1.390 -14.322 1.00 86.12 95 PRO A O 1
ATOM 740 N N . PRO A 1 96 ? 9.719 -0.893 -16.435 1.00 84.50 96 PRO A N 1
ATOM 741 C CA . PRO A 1 96 ? 10.482 -1.971 -17.049 1.00 84.50 96 PRO A CA 1
ATOM 742 C C . PRO A 1 96 ? 11.987 -1.832 -16.785 1.00 84.50 96 PRO A C 1
ATOM 744 O O . PRO A 1 96 ? 12.554 -0.746 -16.872 1.00 84.50 96 PRO A O 1
ATOM 747 N N . LYS A 1 97 ? 12.673 -2.954 -16.546 1.00 80.50 97 LYS A N 1
ATOM 748 C CA . LYS A 1 97 ? 14.130 -2.964 -16.282 1.00 80.50 97 L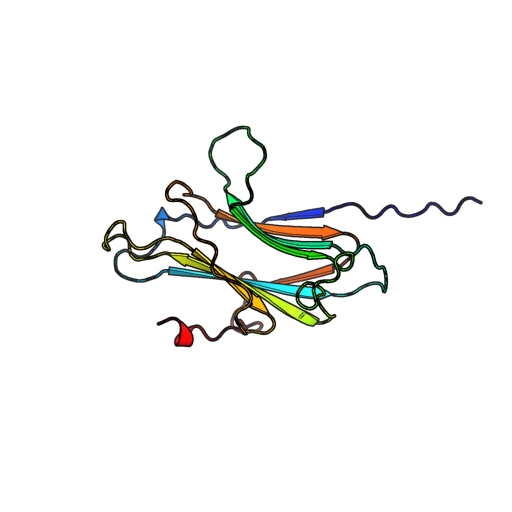YS A CA 1
ATOM 749 C C . LYS A 1 97 ? 14.993 -2.509 -17.461 1.00 80.50 97 LYS A C 1
ATOM 751 O O . LYS A 1 97 ? 16.171 -2.224 -17.274 1.00 80.50 97 LYS A O 1
ATOM 756 N N . ASN A 1 98 ? 14.460 -2.566 -18.678 1.00 72.81 98 ASN A N 1
ATOM 757 C CA . ASN A 1 98 ? 15.189 -2.230 -19.897 1.00 72.81 98 ASN A CA 1
ATOM 758 C C . ASN A 1 98 ? 15.043 -0.757 -20.309 1.00 72.81 98 ASN A C 1
ATOM 760 O O . ASN A 1 98 ? 15.647 -0.364 -21.309 1.00 72.81 98 ASN A O 1
ATOM 764 N N . GLU A 1 99 ? 14.242 0.029 -19.587 1.00 62.28 99 GLU A N 1
ATOM 765 C CA . GLU A 1 99 ? 14.098 1.463 -19.822 1.00 62.28 99 GLU A CA 1
ATOM 766 C C . GLU A 1 99 ? 15.134 2.263 -19.018 1.00 62.28 99 GLU A C 1
ATOM 768 O O . GLU A 1 99 ? 15.689 1.787 -18.028 1.00 62.28 99 GLU A O 1
ATOM 773 N N . SER A 1 100 ? 15.481 3.453 -19.517 1.00 57.38 100 SER A N 1
ATOM 774 C CA . SER A 1 100 ? 16.548 4.298 -18.971 1.00 57.38 100 SER A CA 1
ATOM 775 C C . SER A 1 100 ? 16.311 4.687 -17.508 1.00 57.38 100 SER A C 1
ATOM 777 O O . SER A 1 100 ? 15.165 4.782 -17.074 1.00 57.38 100 SER A O 1
ATOM 779 N N . GLU A 1 101 ? 17.393 5.047 -16.802 1.00 62.81 101 GLU A N 1
ATOM 780 C CA . GLU A 1 101 ? 17.450 5.568 -15.412 1.00 62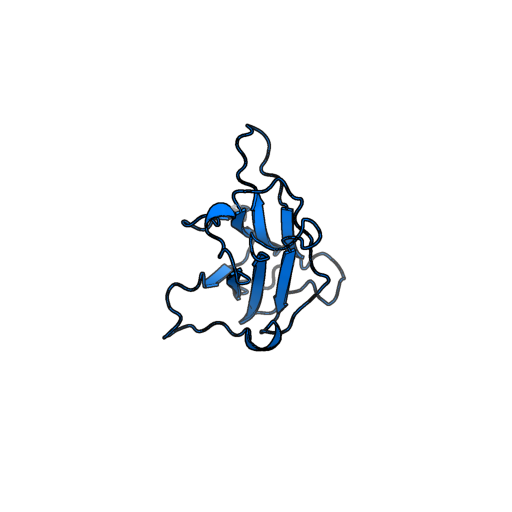.81 101 GLU A CA 1
ATOM 781 C C . GLU A 1 101 ? 16.465 6.721 -15.093 1.00 62.81 101 GLU A C 1
ATOM 783 O O . GLU A 1 101 ? 16.345 7.172 -13.962 1.00 62.81 101 GLU A O 1
ATOM 788 N N . THR A 1 102 ? 15.742 7.234 -16.086 1.00 67.25 102 THR A N 1
ATOM 789 C CA . THR A 1 102 ? 14.780 8.328 -15.959 1.00 67.25 102 THR A CA 1
ATOM 790 C C . THR A 1 102 ? 13.433 7.915 -15.370 1.00 67.25 102 THR A C 1
ATOM 792 O O . THR A 1 102 ? 12.727 8.780 -14.855 1.00 67.25 102 THR A O 1
ATOM 795 N N . GLN A 1 103 ? 13.030 6.644 -15.479 1.00 77.00 103 GLN A N 1
ATOM 796 C CA . GLN A 1 103 ? 11.758 6.192 -14.911 1.00 77.00 103 GLN A CA 1
ATOM 797 C C . GLN A 1 103 ? 11.955 5.703 -13.483 1.00 77.00 103 GLN A C 1
ATOM 799 O O . GLN A 1 103 ? 12.748 4.801 -13.219 1.00 77.00 103 GLN A O 1
ATOM 804 N N . LYS A 1 104 ? 11.199 6.296 -12.562 1.00 85.00 104 LYS A N 1
ATOM 805 C CA . LYS A 1 104 ? 11.288 5.991 -11.138 1.00 85.00 104 LYS A CA 1
ATOM 806 C C . LYS A 1 104 ? 10.148 5.087 -10.709 1.00 85.00 104 LYS A C 1
ATOM 808 O O . LYS A 1 104 ? 9.050 5.140 -11.253 1.00 85.00 104 LYS A O 1
ATOM 813 N N . THR A 1 105 ? 10.445 4.237 -9.734 1.00 86.94 105 THR A N 1
ATOM 814 C CA . THR A 1 105 ? 9.410 3.514 -8.996 1.00 86.94 105 THR A CA 1
ATOM 815 C C . THR A 1 105 ? 8.611 4.534 -8.199 1.00 86.94 105 THR A C 1
ATOM 817 O O . THR A 1 105 ? 9.200 5.459 -7.643 1.00 86.94 105 THR A O 1
ATOM 820 N N . PHE A 1 106 ? 7.292 4.395 -8.154 1.00 89.19 106 PHE A N 1
ATOM 821 C CA . PHE A 1 106 ? 6.454 5.321 -7.404 1.00 89.19 106 PHE A CA 1
ATOM 822 C C . PHE A 1 106 ? 5.284 4.616 -6.735 1.00 89.19 106 PHE A C 1
ATOM 824 O O . PHE A 1 106 ? 4.864 3.531 -7.144 1.00 89.19 106 PHE A O 1
ATOM 831 N N . VAL A 1 107 ? 4.779 5.249 -5.684 1.00 91.25 107 VAL A N 1
ATOM 832 C CA . VAL A 1 107 ? 3.602 4.827 -4.938 1.00 91.25 107 VAL A CA 1
ATOM 833 C C . VAL A 1 107 ? 2.498 5.844 -5.140 1.00 91.25 107 VAL A C 1
ATOM 835 O O . VAL A 1 107 ? 2.729 7.044 -5.035 1.00 91.25 107 VAL A O 1
ATOM 838 N N . PHE A 1 108 ? 1.290 5.363 -5.383 1.00 91.94 108 PHE A N 1
ATOM 839 C CA . PHE A 1 108 ? 0.085 6.178 -5.398 1.00 91.94 108 PHE A CA 1
ATOM 840 C C . PHE A 1 108 ? -0.934 5.603 -4.416 1.00 91.94 108 PHE A C 1
ATOM 842 O O . PHE A 1 108 ? -0.884 4.425 -4.038 1.00 91.94 108 PHE A O 1
ATOM 849 N N . PHE A 1 109 ? -1.871 6.443 -3.995 1.00 92.69 109 PHE A N 1
ATOM 850 C CA . PHE A 1 109 ? -2.951 6.044 -3.104 1.00 92.69 109 PHE A CA 1
ATOM 851 C C . PHE A 1 109 ? -4.288 6.249 -3.783 1.00 92.69 109 PHE A C 1
ATOM 853 O O . PHE A 1 109 ? -4.453 7.150 -4.600 1.00 92.69 109 PHE A O 1
ATOM 860 N N . THR A 1 110 ? -5.264 5.425 -3.423 1.00 92.75 110 THR A N 1
ATOM 861 C CA . THR A 1 110 ? -6.640 5.591 -3.882 1.00 92.75 110 THR A CA 1
ATOM 862 C C . THR A 1 110 ? -7.591 5.645 -2.697 1.00 92.75 110 THR A C 1
ATOM 864 O O . THR A 1 110 ? -7.329 5.078 -1.636 1.00 92.75 110 THR A O 1
ATOM 867 N N . LYS A 1 111 ? -8.722 6.317 -2.891 1.00 92.62 111 LYS A N 1
ATOM 868 C CA . LYS A 1 111 ? -9.904 6.245 -2.040 1.00 92.62 111 LYS A CA 1
ATOM 869 C C . LYS A 1 111 ? -11.089 5.851 -2.908 1.00 92.62 111 LYS A C 1
ATOM 871 O O . LYS A 1 111 ? -11.403 6.529 -3.885 1.00 92.62 111 LYS A O 1
ATOM 876 N N . ASN A 1 112 ? -11.741 4.745 -2.563 1.00 91.81 112 ASN A N 1
ATOM 877 C CA . ASN A 1 112 ? -12.878 4.173 -3.280 1.00 91.81 112 ASN A CA 1
ATOM 878 C C . ASN A 1 112 ? -12.603 4.049 -4.796 1.00 91.81 112 ASN A C 1
ATOM 880 O O . ASN A 1 112 ? -13.419 4.448 -5.626 1.00 91.81 112 ASN A O 1
ATOM 884 N N . GLY A 1 113 ? -11.407 3.560 -5.150 1.00 89.50 113 GLY A N 1
ATOM 885 C CA . GLY A 1 113 ? -10.965 3.364 -6.537 1.00 89.50 113 GLY A CA 1
ATOM 886 C C . GLY A 1 113 ? -10.551 4.636 -7.291 1.00 89.50 113 GLY A C 1
ATOM 887 O O . GLY A 1 113 ? -10.219 4.552 -8.471 1.00 89.50 113 GLY A O 1
ATOM 888 N N . THR A 1 114 ? -10.552 5.807 -6.647 1.00 89.94 114 THR A N 1
ATOM 889 C CA . THR A 1 114 ? -10.088 7.074 -7.243 1.00 89.94 114 THR A CA 1
ATOM 890 C C . THR A 1 114 ? -8.756 7.482 -6.631 1.00 89.94 114 THR A C 1
ATOM 892 O O . THR A 1 114 ? -8.632 7.474 -5.411 1.00 89.94 114 THR A O 1
ATOM 895 N N . GLU A 1 115 ? -7.766 7.826 -7.454 1.00 90.56 115 GLU A N 1
ATOM 896 C CA . GLU A 1 115 ? -6.454 8.291 -6.987 1.00 90.56 115 GLU A CA 1
ATOM 897 C C . GLU A 1 115 ? -6.573 9.551 -6.114 1.00 90.56 115 GLU A C 1
ATOM 899 O O . GLU A 1 115 ? -7.406 10.424 -6.373 1.00 90.56 115 GLU A O 1
ATOM 904 N N . ILE A 1 116 ? -5.763 9.624 -5.057 1.00 90.12 116 ILE A N 1
ATOM 905 C CA . ILE A 1 116 ? -5.704 10.742 -4.116 1.00 90.12 116 ILE A CA 1
ATOM 906 C C . ILE A 1 116 ? -4.252 11.139 -3.837 1.00 90.12 116 ILE A C 1
ATOM 908 O O . ILE A 1 116 ? -3.370 10.289 -3.725 1.00 90.12 116 ILE A O 1
ATOM 912 N N . GLY A 1 117 ? -4.032 12.439 -3.636 1.00 87.88 117 GLY A N 1
ATOM 913 C CA . GLY A 1 117 ? -2.700 12.985 -3.381 1.00 87.88 117 GLY A CA 1
ATOM 914 C C . GLY A 1 117 ? -1.810 13.008 -4.624 1.00 87.88 117 GLY A C 1
ATOM 915 O O . GLY A 1 117 ? -2.285 12.863 -5.746 1.00 87.88 117 GLY A O 1
ATOM 916 N N . GLU A 1 118 ? -0.522 13.253 -4.401 1.00 88.44 118 GLU A N 1
ATOM 917 C CA . GLU A 1 118 ? 0.515 13.169 -5.431 1.00 88.44 118 GLU A CA 1
ATOM 918 C C . GLU A 1 118 ? 1.234 11.818 -5.335 1.00 88.44 118 GLU A C 1
ATOM 920 O O . GLU A 1 118 ? 1.320 11.220 -4.257 1.00 88.44 118 GLU A O 1
ATOM 925 N N . GLU A 1 119 ? 1.777 11.354 -6.459 1.00 90.50 119 GLU A N 1
ATOM 926 C CA . GLU A 1 119 ? 2.636 10.173 -6.505 1.00 90.50 119 GLU A CA 1
ATOM 927 C C . GLU A 1 119 ? 3.903 10.384 -5.658 1.00 90.50 119 GLU A C 1
ATOM 929 O O . GLU A 1 119 ? 4.576 11.415 -5.737 1.00 90.50 119 GLU A O 1
ATOM 934 N N . ILE A 1 120 ? 4.264 9.375 -4.869 1.00 89.69 120 ILE A N 1
ATOM 935 C CA . ILE A 1 120 ? 5.480 9.362 -4.057 1.00 89.69 120 ILE A CA 1
ATOM 936 C C . ILE A 1 120 ? 6.552 8.584 -4.809 1.00 89.69 120 ILE A C 1
ATOM 938 O O . ILE A 1 120 ? 6.463 7.365 -4.946 1.00 89.69 120 ILE A O 1
ATOM 942 N N . LEU A 1 121 ? 7.581 9.280 -5.286 1.00 88.50 121 LEU A N 1
ATOM 943 C CA . LEU A 1 121 ? 8.733 8.644 -5.922 1.00 88.50 121 LEU A CA 1
ATOM 944 C C . LEU A 1 121 ? 9.556 7.881 -4.877 1.00 88.50 121 LEU A C 1
ATOM 946 O O . LEU A 1 121 ? 9.951 8.448 -3.862 1.00 88.50 121 LEU A O 1
ATOM 950 N N . ILE A 1 122 ? 9.846 6.614 -5.158 1.00 84.25 122 ILE A N 1
ATOM 951 C CA . ILE A 1 122 ? 10.729 5.772 -4.352 1.00 84.25 122 ILE A CA 1
ATOM 952 C C . ILE A 1 122 ? 12.159 5.948 -4.866 1.00 84.25 122 ILE A C 1
ATOM 954 O O . ILE A 1 122 ? 12.412 5.840 -6.072 1.00 84.25 122 ILE A O 1
ATOM 958 N N . GLU A 1 123 ? 13.088 6.249 -3.958 1.00 73.00 123 GLU A N 1
ATOM 959 C CA . GLU A 1 123 ? 14.505 6.405 -4.292 1.00 73.00 123 GLU A CA 1
ATOM 960 C C . GLU A 1 123 ? 15.130 5.077 -4.759 1.00 73.00 123 GLU A C 1
ATOM 962 O O . GLU A 1 123 ? 14.621 3.985 -4.502 1.00 73.00 123 GLU A O 1
ATOM 967 N N . GLU A 1 124 ? 16.207 5.174 -5.543 1.00 64.44 124 GLU A N 1
ATOM 968 C CA . GLU A 1 124 ? 16.683 4.087 -6.411 1.00 64.44 124 GLU A CA 1
ATOM 969 C C . GLU A 1 124 ? 17.189 2.837 -5.667 1.00 64.44 124 GLU A C 1
ATOM 971 O O . GLU A 1 124 ? 17.162 1.755 -6.263 1.00 64.44 124 GLU A O 1
ATOM 976 N N . ASP A 1 125 ? 17.516 2.959 -4.376 1.00 67.38 125 ASP A N 1
ATOM 977 C CA . ASP A 1 125 ? 18.164 1.922 -3.559 1.00 67.38 125 ASP A CA 1
ATOM 978 C C . ASP A 1 125 ? 17.197 1.004 -2.780 1.00 67.38 125 ASP A C 1
ATOM 980 O O . ASP A 1 125 ? 17.648 0.128 -2.040 1.00 67.38 125 ASP A O 1
ATOM 984 N N . VAL A 1 126 ? 15.874 1.146 -2.947 1.00 71.94 126 VAL A N 1
ATOM 985 C CA . VAL A 1 126 ? 14.908 0.274 -2.253 1.00 71.94 126 VAL A CA 1
ATOM 986 C C . VAL A 1 126 ? 14.590 -0.981 -3.072 1.00 71.94 126 VAL A C 1
ATOM 988 O O . VAL A 1 126 ? 13.849 -0.947 -4.061 1.00 71.94 126 VAL A O 1
ATOM 991 N N . ASP A 1 127 ? 15.133 -2.119 -2.633 1.00 77.62 127 ASP A N 1
ATOM 992 C CA . ASP A 1 127 ? 14.949 -3.420 -3.291 1.00 77.62 127 ASP A CA 1
ATOM 993 C C . ASP A 1 127 ? 13.765 -4.225 -2.741 1.00 77.62 127 ASP A C 1
ATOM 995 O O . ASP A 1 127 ? 13.152 -5.010 -3.478 1.00 77.62 127 ASP A O 1
ATOM 999 N N . ILE A 1 128 ? 13.445 -4.063 -1.451 1.00 83.88 128 ILE A N 1
ATOM 1000 C CA . ILE A 1 128 ? 12.468 -4.893 -0.742 1.00 83.88 128 ILE A CA 1
ATOM 1001 C C . ILE A 1 128 ? 11.462 -4.008 -0.010 1.00 83.88 128 ILE A C 1
ATOM 1003 O O . ILE A 1 128 ? 11.710 -3.533 1.094 1.00 83.88 128 ILE A O 1
ATOM 1007 N N . LEU A 1 129 ? 10.274 -3.880 -0.594 1.00 86.44 129 LEU A N 1
ATOM 1008 C CA . LEU A 1 129 ? 9.161 -3.152 0.002 1.00 86.44 129 LEU A CA 1
ATOM 1009 C C . LEU A 1 129 ? 8.197 -4.119 0.674 1.00 86.44 129 LEU A C 1
ATOM 1011 O O . LEU A 1 129 ? 7.837 -5.166 0.127 1.00 86.44 129 LEU A O 1
ATOM 1015 N N . LYS A 1 130 ? 7.723 -3.757 1.862 1.00 88.88 130 LYS A N 1
ATOM 1016 C CA . LYS A 1 130 ? 6.740 -4.550 2.594 1.00 88.88 130 LYS A CA 1
ATOM 1017 C C . LYS A 1 130 ? 5.474 -3.745 2.861 1.00 88.88 130 LYS A C 1
ATOM 1019 O O . LYS A 1 130 ? 5.553 -2.713 3.525 1.00 88.88 130 LYS A O 1
ATOM 1024 N N . PRO A 1 131 ? 4.296 -4.230 2.434 1.00 90.88 131 PRO A N 1
ATOM 1025 C CA . PRO A 1 131 ? 3.040 -3.648 2.870 1.00 90.88 131 PRO A CA 1
ATOM 1026 C C . PRO A 1 131 ? 2.902 -3.709 4.389 1.00 90.88 131 PRO A C 1
ATOM 1028 O O . PRO A 1 131 ? 3.123 -4.759 5.009 1.00 90.88 131 PRO A O 1
ATOM 1031 N N . PHE A 1 132 ? 2.513 -2.590 4.987 1.00 90.31 132 PHE A N 1
ATOM 1032 C CA . PHE A 1 132 ? 2.237 -2.502 6.412 1.00 90.31 132 PHE A CA 1
ATOM 1033 C C . PHE A 1 132 ? 0.957 -1.722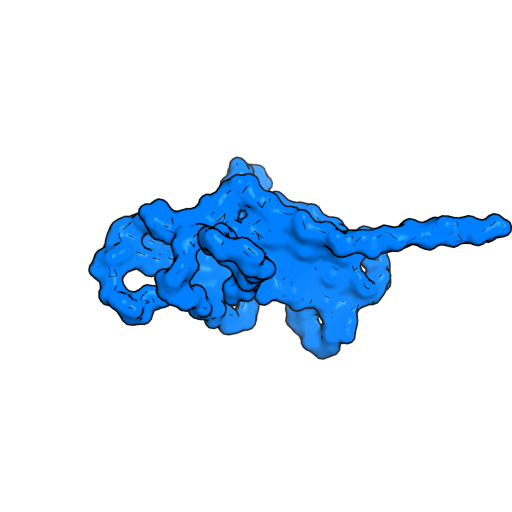 6.685 1.00 90.31 132 PHE A C 1
ATOM 1035 O O . PHE A 1 132 ? 0.523 -0.883 5.895 1.00 90.31 132 PHE A O 1
ATOM 1042 N N . ILE A 1 133 ? 0.380 -1.996 7.852 1.00 90.25 133 ILE A N 1
ATOM 1043 C CA . ILE A 1 133 ? -0.770 -1.287 8.399 1.00 90.25 133 ILE A CA 1
ATOM 1044 C C . ILE A 1 133 ? -0.503 -1.022 9.877 1.00 90.25 133 ILE A C 1
ATOM 1046 O O . ILE A 1 133 ? -0.007 -1.879 10.608 1.00 90.25 133 ILE A O 1
ATOM 1050 N N . LYS A 1 134 ? -0.817 0.185 10.323 1.00 89.19 134 LYS A N 1
ATOM 1051 C CA . LYS A 1 134 ? -0.693 0.667 11.691 1.00 89.19 134 LYS A CA 1
ATOM 1052 C C . LYS A 1 134 ? -2.069 1.137 12.152 1.00 89.19 134 LYS A C 1
ATOM 1054 O O . LYS A 1 134 ? -2.682 1.954 11.475 1.00 89.19 134 LYS A O 1
ATOM 1059 N N . LEU A 1 135 ? -2.532 0.626 13.288 1.00 88.50 135 LEU A N 1
ATOM 1060 C CA . LEU A 1 135 ? -3.895 0.819 13.784 1.00 88.50 135 LEU A CA 1
ATOM 1061 C C . LEU A 1 135 ? -3.882 1.262 15.245 1.00 88.50 135 LEU A C 1
ATOM 1063 O O . LEU A 1 135 ? -3.146 0.703 16.064 1.00 88.50 135 LEU A O 1
ATOM 1067 N N . LEU A 1 136 ? -4.731 2.231 15.576 1.00 86.25 136 LEU A N 1
ATOM 1068 C CA . LEU A 1 136 ? -5.076 2.618 16.940 1.00 86.25 136 LEU A CA 1
ATOM 1069 C C . LEU A 1 136 ? -6.588 2.837 17.037 1.00 86.25 136 LEU A C 1
ATOM 1071 O O . LEU A 1 136 ? -7.137 3.646 16.291 1.00 86.25 136 LEU A O 1
ATOM 1075 N N . SER A 1 137 ? -7.239 2.147 17.978 1.00 83.38 137 SER A N 1
ATOM 1076 C CA . SER A 1 137 ? -8.668 2.319 18.306 1.00 83.38 137 SER A CA 1
ATOM 1077 C C . SER A 1 137 ? -9.643 2.085 17.134 1.00 83.38 137 SER A C 1
ATOM 1079 O O . SER A 1 137 ? -10.729 2.663 17.112 1.00 83.38 137 SER A O 1
ATOM 1081 N N . CYS A 1 138 ? -9.258 1.272 16.148 1.00 83.31 138 CYS A N 1
ATOM 1082 C CA . CYS A 1 138 ? -10.048 0.967 14.955 1.00 83.31 138 CYS A CA 1
ATOM 1083 C C . CYS A 1 138 ? -9.737 -0.437 14.425 1.00 83.31 138 CYS A C 1
ATOM 1085 O O . CYS A 1 138 ? -8.690 -1.012 14.740 1.00 83.31 138 CYS A O 1
ATOM 1087 N N . SER A 1 139 ? -10.634 -0.935 13.577 1.00 88.56 139 SER A N 1
ATOM 1088 C CA . SER A 1 139 ? -10.454 -2.173 12.828 1.00 88.56 139 SER A CA 1
ATOM 1089 C C . SER A 1 139 ? -10.380 -1.894 11.336 1.00 88.56 139 SER A C 1
ATOM 1091 O O . SER A 1 139 ? -10.849 -0.866 10.844 1.00 88.56 139 SER A O 1
ATOM 1093 N N . VAL A 1 140 ? -9.779 -2.828 10.607 1.00 90.12 140 VAL A N 1
ATOM 1094 C CA . VAL A 1 140 ? -9.723 -2.798 9.148 1.00 90.12 140 VAL A CA 1
ATOM 1095 C C . VAL A 1 140 ? -9.884 -4.199 8.586 1.00 90.12 140 VAL A C 1
ATOM 1097 O O . VAL A 1 140 ? -9.494 -5.184 9.216 1.00 90.12 140 VAL A O 1
ATOM 1100 N N . GLU A 1 141 ? -10.409 -4.269 7.374 1.00 91.69 141 GLU A N 1
ATOM 1101 C CA . GLU A 1 141 ? -10.317 -5.444 6.515 1.00 91.69 141 GLU A CA 1
ATOM 1102 C C . GLU A 1 141 ? -9.275 -5.177 5.429 1.00 91.69 141 GLU A C 1
ATOM 1104 O O . GLU A 1 141 ? -9.137 -4.048 4.961 1.00 91.69 141 GLU A O 1
ATOM 1109 N N . VAL A 1 142 ? -8.498 -6.192 5.054 1.00 89.25 142 VAL A N 1
ATOM 1110 C CA . VAL A 1 142 ? -7.342 -6.015 4.170 1.00 89.25 142 VAL A CA 1
ATOM 1111 C C . VAL A 1 142 ? -7.404 -7.009 3.028 1.00 89.25 142 VAL A C 1
ATOM 1113 O O . VAL A 1 142 ? -7.471 -8.215 3.262 1.00 89.25 142 VAL A O 1
ATOM 1116 N N . ASN A 1 143 ? -7.299 -6.503 1.802 1.00 89.38 143 ASN A N 1
ATOM 1117 C CA . ASN A 1 143 ? -7.230 -7.306 0.593 1.00 89.38 143 ASN A CA 1
ATOM 1118 C C . ASN A 1 143 ? -5.854 -7.155 -0.065 1.00 89.38 143 ASN A C 1
ATOM 1120 O O . ASN A 1 143 ? -5.554 -6.139 -0.688 1.00 89.38 143 ASN A O 1
ATOM 1124 N N . PHE A 1 144 ? -5.022 -8.191 0.052 1.00 83.81 144 PHE A N 1
ATOM 1125 C CA . PHE A 1 144 ? -3.719 -8.277 -0.622 1.00 83.81 144 PHE A CA 1
ATOM 1126 C C . PHE A 1 144 ? -3.795 -8.927 -2.018 1.00 83.81 144 PHE A C 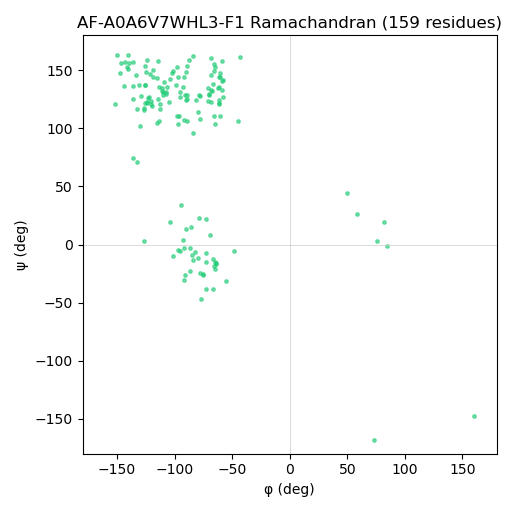1
ATOM 1128 O O . PHE A 1 144 ? -2.767 -9.317 -2.563 1.00 83.81 144 PHE A O 1
ATOM 1135 N N . GLY A 1 145 ? -4.995 -9.092 -2.585 1.00 76.62 145 GLY A N 1
ATOM 1136 C CA . GLY A 1 145 ? -5.206 -9.726 -3.889 1.00 76.62 145 GLY A CA 1
ATOM 1137 C C . GLY A 1 145 ? -5.225 -11.256 -3.861 1.00 76.62 145 GLY A C 1
ATOM 1138 O O . GLY A 1 145 ? -5.024 -11.888 -4.894 1.00 76.62 145 GLY A O 1
ATOM 1139 N N . ASN A 1 146 ? -5.452 -11.865 -2.692 1.00 70.25 146 ASN A N 1
ATOM 1140 C CA . ASN A 1 146 ? -5.495 -13.327 -2.553 1.00 70.25 146 ASN A CA 1
ATOM 1141 C C . ASN A 1 146 ? -6.791 -13.951 -3.095 1.00 70.25 146 ASN A C 1
ATOM 1143 O O . ASN A 1 146 ? -6.785 -15.125 -3.457 1.00 70.25 146 ASN A O 1
ATOM 1147 N N . ASP A 1 147 ? -7.887 -13.190 -3.138 1.00 74.50 147 ASP A N 1
ATOM 1148 C CA . ASP A 1 147 ? -9.186 -13.649 -3.631 1.00 74.50 147 ASP A CA 1
ATOM 1149 C C . ASP A 1 147 ? -9.822 -12.586 -4.534 1.00 74.50 147 ASP A C 1
ATOM 1151 O O . ASP A 1 147 ? -10.742 -11.870 -4.150 1.00 74.50 147 ASP A O 1
ATOM 1155 N N . LEU A 1 148 ? -9.290 -12.463 -5.751 1.00 75.50 148 LEU A N 1
ATOM 1156 C CA . LEU A 1 148 ? -9.794 -11.514 -6.747 1.00 75.50 148 LEU A CA 1
ATOM 1157 C C . LEU A 1 148 ? -11.141 -11.936 -7.353 1.00 75.50 148 LEU A C 1
ATOM 1159 O O . LEU A 1 148 ? -11.789 -11.116 -8.000 1.00 75.50 148 LEU A O 1
ATOM 1163 N N . GLU A 1 149 ? -11.553 -13.197 -7.182 1.00 78.38 149 GLU A N 1
ATOM 1164 C CA . GLU A 1 149 ? -12.844 -13.678 -7.681 1.00 78.38 149 GLU A CA 1
ATOM 1165 C C . GLU A 1 149 ? -13.986 -13.218 -6.777 1.00 78.38 149 GLU A C 1
ATOM 1167 O O . GLU A 1 149 ? -14.993 -12.712 -7.276 1.00 78.38 149 GLU A O 1
ATOM 1172 N N . THR A 1 150 ? -13.841 -13.376 -5.457 1.00 81.06 150 THR A N 1
ATOM 1173 C CA . THR A 1 150 ? -14.885 -12.964 -4.509 1.00 81.06 150 THR A CA 1
ATOM 1174 C C . THR A 1 150 ? -14.707 -11.529 -4.017 1.00 81.06 150 THR A C 1
ATOM 1176 O O . THR A 1 150 ? -15.700 -10.875 -3.691 1.00 81.06 150 THR A O 1
ATOM 1179 N N . MET A 1 151 ? -13.474 -11.015 -4.024 1.00 79.94 151 MET A N 1
ATOM 1180 C CA . MET A 1 151 ? -13.117 -9.671 -3.575 1.00 79.94 151 MET A CA 1
ATOM 1181 C C . MET A 1 151 ? -12.202 -8.982 -4.607 1.00 79.94 151 MET A C 1
ATOM 1183 O O . MET A 1 151 ? -10.999 -8.807 -4.376 1.00 79.94 151 MET A O 1
ATOM 1187 N N . PRO A 1 152 ? -12.739 -8.601 -5.783 1.00 80.56 152 PRO A N 1
ATOM 1188 C CA . PRO A 1 152 ? -11.967 -7.880 -6.788 1.00 80.56 152 PRO A CA 1
ATOM 1189 C C . PRO A 1 152 ? -11.566 -6.494 -6.272 1.00 80.56 152 PRO A C 1
ATOM 1191 O O . PRO A 1 152 ? -12.310 -5.862 -5.522 1.00 80.56 152 PRO A O 1
ATOM 1194 N N . PHE A 1 153 ? -10.414 -6.000 -6.724 1.00 83.44 153 PHE A N 1
ATOM 1195 C CA . PHE A 1 153 ? -10.013 -4.619 -6.468 1.00 83.44 153 PHE A CA 1
ATOM 1196 C C . PHE A 1 153 ? -11.007 -3.632 -7.088 1.00 83.44 153 PHE A C 1
ATOM 1198 O O . PHE A 1 153 ? -11.510 -3.848 -8.193 1.00 83.44 153 PHE A O 1
ATOM 1205 N N . LEU A 1 154 ? -11.240 -2.514 -6.402 1.00 77.12 154 LEU A N 1
ATOM 1206 C CA . LEU A 1 154 ? -12.099 -1.431 -6.894 1.00 77.12 154 LEU A CA 1
ATOM 1207 C C . LEU A 1 154 ? -11.374 -0.494 -7.866 1.00 77.12 154 LEU A C 1
ATOM 1209 O O . LEU A 1 154 ? -11.989 0.404 -8.444 1.00 77.12 154 LEU A O 1
ATOM 1213 N N . TYR A 1 155 ? -10.067 -0.680 -8.037 1.00 79.06 155 TYR A N 1
ATOM 1214 C CA . TYR A 1 155 ? -9.247 0.149 -8.899 1.00 79.06 155 TYR A CA 1
ATOM 1215 C C . TYR A 1 155 ? -9.201 -0.367 -10.340 1.00 79.06 155 TYR A C 1
ATOM 1217 O O . TYR A 1 155 ? -8.832 -1.512 -10.607 1.00 79.06 155 TYR A O 1
ATOM 1225 N N . ASP A 1 156 ? -9.549 0.509 -11.281 1.00 77.00 156 ASP A N 1
ATOM 1226 C CA . ASP A 1 156 ? -9.503 0.219 -12.711 1.00 77.00 156 ASP A CA 1
ATOM 1227 C C . ASP A 1 156 ? -8.094 0.448 -13.270 1.00 77.00 156 ASP A C 1
ATOM 1229 O O . ASP A 1 156 ? -7.718 1.556 -13.656 1.00 77.00 156 ASP A O 1
ATOM 1233 N N . ILE A 1 157 ? -7.331 -0.640 -13.353 1.00 72.88 157 ILE A N 1
ATOM 1234 C CA . ILE A 1 157 ? -5.958 -0.638 -13.867 1.00 72.88 157 ILE A CA 1
ATOM 1235 C C . ILE A 1 157 ? -5.852 -0.249 -15.349 1.00 72.88 157 ILE A C 1
ATOM 1237 O O . ILE A 1 157 ? -4.759 0.091 -15.797 1.00 72.88 157 ILE A O 1
ATOM 1241 N N . SER A 1 158 ? -6.952 -0.262 -16.118 1.00 72.50 158 SER A N 1
ATOM 1242 C CA . SER A 1 158 ? -6.926 0.144 -17.534 1.00 72.50 158 SER A CA 1
ATOM 1243 C C . SER A 1 158 ? -6.631 1.632 -17.727 1.00 72.50 158 SER A C 1
ATOM 1245 O O . SER A 1 158 ? -6.333 2.064 -18.834 1.00 72.50 158 SER A O 1
ATOM 1247 N N . LYS A 1 159 ? -6.686 2.424 -16.651 1.00 66.62 159 LYS A N 1
ATOM 1248 C CA . LYS A 1 159 ? -6.392 3.860 -16.676 1.00 66.62 159 LYS A CA 1
ATOM 1249 C C . LYS A 1 159 ? -4.906 4.197 -16.541 1.00 66.62 159 LYS A C 1
ATOM 1251 O O . LYS A 1 159 ? -4.550 5.356 -16.727 1.00 66.62 159 LYS A O 1
ATOM 1256 N N . HIS A 1 160 ? -4.054 3.219 -16.232 1.00 63.75 160 HIS A N 1
ATOM 1257 C CA . HIS A 1 160 ? -2.605 3.417 -16.101 1.00 63.75 160 HIS A CA 1
ATOM 1258 C C . HIS A 1 160 ? -1.789 2.959 -17.318 1.00 63.75 160 HIS A C 1
ATOM 1260 O O . HIS A 1 160 ? -0.595 3.255 -17.363 1.00 63.75 160 HIS A O 1
ATOM 1266 N N . PHE A 1 161 ? -2.393 2.252 -18.280 1.00 55.31 161 PHE A N 1
ATOM 1267 C CA . PHE A 1 161 ? -1.689 1.635 -19.412 1.00 55.31 161 PHE A CA 1
ATOM 1268 C C . PHE A 1 161 ? -2.336 1.960 -20.757 1.00 55.31 161 PHE A C 1
ATOM 1270 O O . PHE A 1 161 ? -3.581 1.893 -20.847 1.00 55.31 161 PHE A O 1
#

Mean predicted aligned error: 8.59 Å

Solvent-accessible surface area (backbone atoms only — not comparable to full-atom values): 9575 Å² total; per-residue (Å²): 132,85,78,81,75,82,75,77,63,81,45,76,50,66,57,90,64,70,47,48,59,87,72,50,40,59,85,37,70,35,78,47,60,35,38,39,31,35,40,68,80,58,93,63,62,77,32,36,44,33,38,36,38,27,43,69,64,100,60,100,59,82,73,54,68,79,44,68,52,68,31,34,60,81,50,93,52,88,85,25,57,80,49,72,68,40,34,34,36,43,34,41,42,34,58,28,71,76,57,64,95,84,65,64,35,31,37,40,37,24,50,74,48,38,80,48,87,73,74,43,74,49,66,93,85,69,52,39,39,30,47,38,41,35,35,22,70,55,48,70,50,77,45,77,64,87,47,53,87,89,54,56,78,74,55,69,66,74,80,80,107

Foldseek 3Di:
DDDPPPDWDKDKDWDPDKDFLVPAAQAAKDKFKKKKAWAQPDPDQAKKKKKEKWFPDPDPDDTDRQDMQIQHSVDPDPPRDDDHGKMKMKMWIHGHNNDDPPDFIWIWMDIQQHTDDDIRTGDDPRGIIIIMMIITNTDIDMGRPPCCPVPNDSHDPVVVD